Protein AF-A0AAU4RT03-F1 (afdb_monomer_lite)

Sequence (46 aa):
MGDNFTTRMFRESEDVYAAIERGEVTDVEAALLDAQVRASVADETA

Radius of gyration: 11.66 Å; chains: 1; bounding box: 20×14×34 Å

Secondary structure (DSSP, 8-state):
-PPPHHHHHHHHHHHHHHHHHTT--S-HHHHHHHHHHHHHS-----

Foldseek 3Di:
DFDDLVNQLVVQVVVLVVCVVVVVDPDSVVSSVVSNVRSVPRCPPD

Structure (mmCIF, N/CA/C/O backbone):
data_AF-A0AAU4RT03-F1
#
_entry.id   AF-A0AAU4RT03-F1
#
loop_
_atom_site.group_PDB
_atom_site.id
_atom_site.type_symbol
_atom_site.label_atom_id
_atom_site.label_alt_id
_atom_site.label_comp_id
_atom_site.label_asym_id
_atom_site.label_entity_id
_atom_site.label_seq_id
_atom_site.pdbx_PDB_ins_code
_atom_site.Cartn_x
_atom_site.Cartn_y
_atom_site.Cartn_z
_atom_site.occupancy
_atom_site.B_iso_or_equiv
_atom_site.auth_seq_id
_atom_site.auth_comp_id
_atom_site.auth_asym_id
_atom_site.auth_atom_id
_atom_site.pdbx_PDB_model_num
ATOM 1 N N . MET A 1 1 ? 8.864 5.682 -22.472 1.00 49.91 1 MET A N 1
ATOM 2 C CA . MET A 1 1 ? 9.815 5.167 -21.467 1.00 49.91 1 MET A CA 1
ATOM 3 C C . MET A 1 1 ? 8.946 4.459 -20.448 1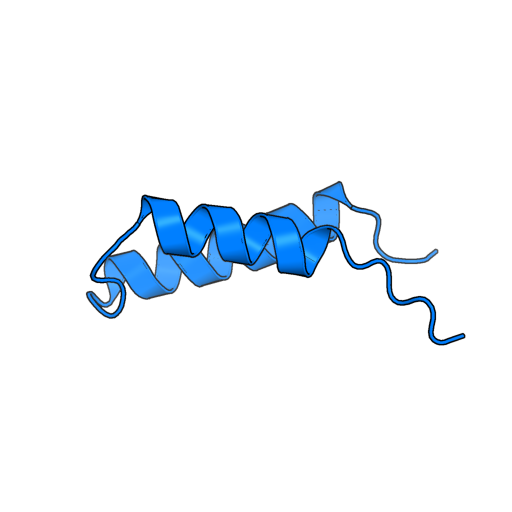.00 49.91 1 MET A C 1
ATOM 5 O O . MET A 1 1 ? 8.154 5.145 -19.819 1.00 49.91 1 MET A O 1
ATOM 9 N N . GLY A 1 2 ? 8.924 3.122 -20.448 1.00 61.25 2 GLY A N 1
ATOM 10 C CA . GLY A 1 2 ? 8.025 2.363 -19.570 1.00 61.25 2 GLY A CA 1
ATOM 11 C C . GLY A 1 2 ? 8.279 2.719 -18.106 1.00 61.25 2 GLY A C 1
ATOM 12 O O . GLY A 1 2 ? 9.424 3.017 -17.753 1.00 61.25 2 GLY A O 1
ATOM 13 N N . ASP A 1 3 ? 7.228 2.736 -17.282 1.00 75.12 3 ASP A N 1
ATOM 14 C CA . ASP A 1 3 ? 7.384 2.966 -15.844 1.00 75.12 3 ASP A CA 1
ATOM 15 C C . ASP A 1 3 ? 8.401 1.957 -15.296 1.00 75.12 3 ASP A C 1
ATOM 17 O O . ASP A 1 3 ? 8.331 0.758 -15.577 1.00 75.12 3 ASP A O 1
ATOM 21 N N . ASN A 1 4 ? 9.406 2.440 -14.569 1.00 86.00 4 ASN A N 1
ATOM 22 C CA . ASN A 1 4 ? 10.397 1.563 -13.957 1.00 86.00 4 ASN A CA 1
ATOM 23 C C . ASN A 1 4 ? 9.830 0.956 -12.661 1.00 86.00 4 ASN A C 1
ATOM 25 O O . ASN A 1 4 ? 8.836 1.435 -12.111 1.00 86.00 4 ASN A O 1
ATOM 29 N N . PHE A 1 5 ? 10.468 -0.108 -12.173 1.00 87.50 5 PHE A N 1
ATOM 30 C CA . PHE A 1 5 ? 10.058 -0.792 -10.945 1.00 87.50 5 PHE A CA 1
ATOM 31 C C . PHE A 1 5 ? 9.909 0.169 -9.757 1.00 87.50 5 PHE A C 1
ATOM 33 O O . PHE A 1 5 ? 8.906 0.117 -9.055 1.00 87.50 5 PHE A O 1
ATOM 40 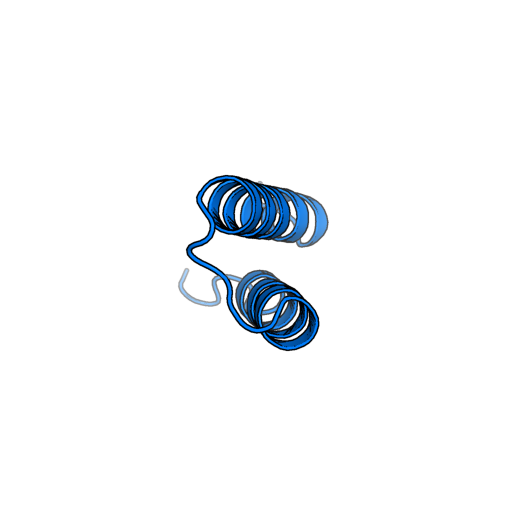N N . THR A 1 6 ? 10.857 1.091 -9.571 1.00 88.69 6 THR A N 1
ATOM 41 C CA . THR A 1 6 ? 10.834 2.065 -8.471 1.00 88.69 6 THR A CA 1
ATOM 42 C C . THR A 1 6 ? 9.591 2.951 -8.517 1.00 88.69 6 THR A C 1
ATOM 44 O O . THR A 1 6 ? 8.973 3.194 -7.485 1.00 88.69 6 THR A O 1
ATOM 47 N N . THR A 1 7 ? 9.185 3.404 -9.703 1.00 91.19 7 THR A N 1
ATOM 48 C CA . THR A 1 7 ? 7.972 4.212 -9.874 1.00 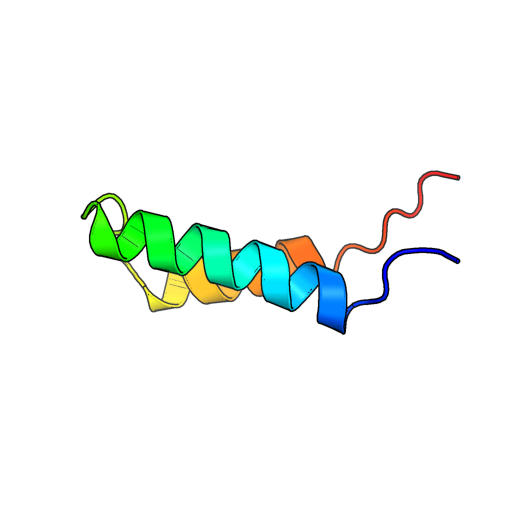91.19 7 THR A CA 1
ATOM 49 C C . THR A 1 7 ? 6.706 3.409 -9.578 1.00 91.19 7 THR A C 1
ATOM 51 O O . THR A 1 7 ? 5.802 3.940 -8.935 1.00 91.19 7 THR A O 1
ATOM 54 N N . ARG A 1 8 ? 6.641 2.133 -9.982 1.00 92.19 8 ARG A N 1
ATOM 55 C CA . ARG A 1 8 ? 5.516 1.251 -9.628 1.00 92.19 8 ARG A CA 1
ATOM 56 C C . ARG A 1 8 ? 5.452 0.990 -8.126 1.00 92.19 8 ARG A C 1
ATOM 58 O O . ARG A 1 8 ? 4.411 1.213 -7.526 1.00 92.19 8 AR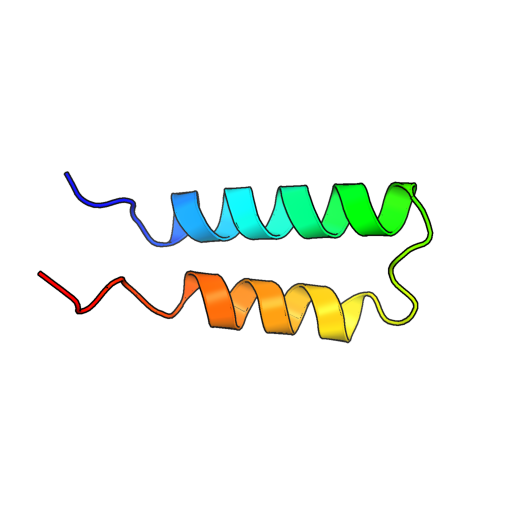G A O 1
ATOM 65 N N . MET A 1 9 ? 6.576 0.613 -7.514 1.00 93.38 9 MET A N 1
ATOM 66 C CA . MET A 1 9 ? 6.677 0.393 -6.066 1.00 93.38 9 MET A CA 1
ATOM 67 C C . MET A 1 9 ? 6.228 1.612 -5.272 1.00 93.38 9 MET A C 1
ATOM 69 O O . MET A 1 9 ? 5.532 1.469 -4.273 1.00 93.38 9 MET A O 1
ATOM 73 N N . PHE A 1 10 ? 6.627 2.807 -5.711 1.00 92.44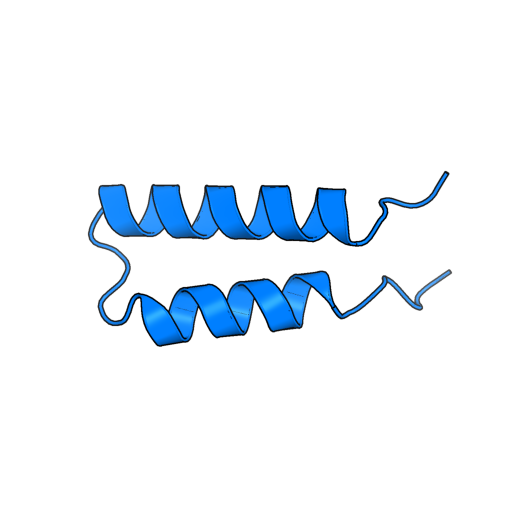 10 PHE A N 1
ATOM 74 C CA . PHE A 1 10 ? 6.226 4.044 -5.059 1.00 92.44 10 PHE A CA 1
ATOM 75 C C . PHE A 1 10 ? 4.701 4.204 -5.054 1.00 92.44 10 PHE A C 1
ATOM 77 O O . PHE A 1 10 ? 4.126 4.412 -3.992 1.00 92.44 10 PHE A O 1
ATOM 84 N N . ARG A 1 11 ? 4.036 4.032 -6.205 1.00 93.69 11 ARG A N 1
ATOM 85 C CA . ARG A 1 11 ? 2.568 4.143 -6.297 1.00 93.69 11 ARG A CA 1
ATOM 86 C C . ARG A 1 11 ? 1.851 3.088 -5.457 1.00 93.69 11 ARG A C 1
ATOM 88 O O . ARG A 1 11 ? 0.975 3.430 -4.678 1.00 93.69 11 ARG A O 1
ATOM 95 N N . GLU A 1 12 ? 2.285 1.836 -5.560 1.00 95.00 12 GLU A N 1
ATOM 96 C CA . GLU A 1 12 ? 1.714 0.738 -4.775 1.00 95.00 12 GLU A CA 1
ATOM 97 C C . GLU A 1 12 ? 1.877 0.961 -3.262 1.00 95.00 12 GLU A C 1
ATOM 99 O O . GLU A 1 12 ? 1.004 0.592 -2.480 1.00 95.00 12 GLU A O 1
ATOM 104 N N . SER A 1 13 ? 2.975 1.597 -2.836 1.00 93.31 13 SER A N 1
ATOM 105 C CA . SER A 1 13 ? 3.199 1.928 -1.423 1.00 93.31 13 SER A CA 1
ATOM 106 C C . SER A 1 13 ? 2.281 3.056 -0.948 1.00 93.31 13 SER A C 1
ATOM 108 O O . SER A 1 13 ? 1.715 2.950 0.136 1.00 93.31 13 SER A O 1
ATOM 110 N N . GLU A 1 14 ? 2.100 4.109 -1.754 1.00 95.38 14 GLU A N 1
ATOM 111 C CA . GLU A 1 14 ? 1.166 5.207 -1.454 1.00 95.38 14 GLU A CA 1
ATOM 112 C C . GLU A 1 14 ? -0.269 4.689 -1.277 1.00 95.38 14 GLU A C 1
ATOM 114 O O . GLU A 1 14 ? -0.948 5.064 -0.319 1.00 95.38 14 GLU A O 1
ATOM 119 N N . ASP A 1 15 ? -0.704 3.762 -2.135 1.00 95.38 15 ASP A N 1
ATOM 120 C CA . ASP A 1 15 ? -2.033 3.152 -2.042 1.00 95.38 15 ASP A CA 1
ATOM 121 C C . ASP A 1 15 ? -2.205 2.344 -0.744 1.00 95.38 15 ASP A C 1
ATOM 123 O O . ASP A 1 15 ? -3.243 2.437 -0.077 1.00 95.38 15 ASP A O 1
ATOM 127 N N . VAL A 1 16 ? -1.174 1.591 -0.338 1.00 95.81 16 VAL A N 1
ATOM 128 C CA . VAL A 1 16 ? -1.173 0.859 0.939 1.00 95.81 16 VAL A CA 1
ATOM 129 C C . VAL A 1 16 ? -1.210 1.821 2.126 1.00 95.81 16 VAL A C 1
ATOM 131 O O . VAL A 1 16 ? -2.004 1.610 3.043 1.00 95.81 16 VAL A O 1
ATOM 134 N N . TYR A 1 17 ? -0.423 2.900 2.120 1.00 95.50 17 TYR A N 1
ATOM 135 C CA . TYR A 1 17 ? -0.441 3.881 3.209 1.00 95.50 17 TYR A CA 1
ATOM 136 C C . TYR A 1 17 ? -1.798 4.573 3.337 1.00 95.50 17 TYR A C 1
ATOM 138 O O . TYR A 1 17 ? -2.337 4.653 4.441 1.00 95.50 17 TYR A O 1
ATOM 146 N N . ALA A 1 18 ? -2.411 4.969 2.223 1.00 96.94 18 ALA A N 1
ATOM 147 C CA . ALA A 1 18 ? -3.753 5.540 2.233 1.00 96.94 18 ALA A CA 1
ATOM 148 C C . ALA A 1 18 ? -4.806 4.550 2.767 1.00 96.94 18 ALA A C 1
ATOM 150 O O . ALA A 1 18 ? -5.782 4.953 3.402 1.00 96.94 18 ALA A O 1
ATOM 151 N N . ALA A 1 19 ? -4.650 3.248 2.512 1.00 95.69 19 ALA A N 1
ATOM 152 C CA . ALA A 1 19 ? -5.530 2.218 3.064 1.00 95.69 19 ALA A CA 1
ATOM 153 C C . ALA A 1 19 ? -5.302 2.002 4.576 1.00 95.69 19 ALA A C 1
ATOM 155 O O . ALA A 1 19 ? -6.265 1.798 5.319 1.00 95.69 19 ALA A O 1
ATOM 156 N N . ILE A 1 20 ? -4.057 2.111 5.056 1.00 94.50 20 ILE A N 1
ATOM 157 C CA . ILE A 1 20 ? -3.723 2.075 6.491 1.00 94.50 20 ILE A CA 1
ATOM 158 C C . ILE A 1 20 ? -4.352 3.264 7.220 1.00 94.50 20 ILE A C 1
ATOM 160 O O . ILE A 1 20 ? -5.008 3.074 8.242 1.00 94.50 20 ILE A O 1
ATOM 164 N N . GLU A 1 21 ? -4.210 4.478 6.684 1.00 96.19 21 GLU A N 1
ATOM 165 C CA . GLU A 1 21 ? -4.787 5.690 7.281 1.00 96.19 21 GLU A CA 1
ATOM 166 C C . GLU A 1 21 ? -6.317 5.630 7.370 1.00 96.19 21 GLU A C 1
ATOM 168 O O . GLU A 1 21 ? -6.909 6.118 8.334 1.00 96.19 21 GLU A O 1
ATOM 173 N N . ARG A 1 22 ? -6.964 4.980 6.397 1.00 97.00 22 ARG A N 1
ATOM 174 C CA . ARG A 1 22 ? -8.414 4.740 6.396 1.00 97.00 22 ARG A CA 1
ATOM 175 C C . ARG A 1 22 ? -8.853 3.585 7.303 1.00 97.00 22 ARG A C 1
ATOM 177 O O . ARG A 1 22 ? -10.053 3.390 7.483 1.00 97.00 22 ARG A O 1
ATOM 184 N N . GLY A 1 23 ? -7.918 2.830 7.882 1.00 95.88 23 GLY A N 1
ATOM 185 C CA . GLY A 1 23 ? -8.212 1.641 8.686 1.00 95.88 23 GLY A CA 1
ATOM 186 C C . GLY A 1 23 ? -8.748 0.461 7.867 1.00 95.88 23 GLY A C 1
ATOM 187 O O . GLY A 1 23 ? -9.397 -0.424 8.416 1.00 95.88 23 GLY A O 1
ATOM 188 N N . GLU A 1 24 ? -8.500 0.449 6.555 1.00 96.38 24 GLU A N 1
ATOM 189 C CA . GLU A 1 24 ? -8.934 -0.604 5.624 1.00 96.38 24 GLU A CA 1
ATOM 190 C C . GLU A 1 24 ? -7.963 -1.799 5.610 1.00 96.38 24 GLU A C 1
ATOM 192 O O . GLU A 1 24 ? -8.291 -2.870 5.098 1.00 96.38 24 GLU A O 1
ATOM 197 N N . VAL A 1 25 ? -6.775 -1.636 6.204 1.00 94.38 25 VAL A N 1
ATOM 198 C CA . VAL A 1 25 ? -5.735 -2.667 6.303 1.00 94.38 25 VAL A CA 1
ATOM 199 C C . VAL A 1 25 ? -5.730 -3.274 7.701 1.00 94.38 25 VAL A C 1
ATOM 201 O O . VAL A 1 25 ? -5.515 -2.587 8.696 1.00 94.38 25 VAL A O 1
ATOM 204 N N . THR A 1 26 ? -5.939 -4.586 7.766 1.00 92.44 26 THR A N 1
ATOM 205 C CA . THR A 1 26 ? -5.880 -5.374 9.010 1.00 92.44 26 THR A CA 1
ATOM 206 C C . THR A 1 26 ? -4.519 -6.033 9.229 1.00 92.44 26 THR A C 1
ATOM 208 O O . THR A 1 26 ? -4.137 -6.261 10.373 1.00 92.44 26 THR A O 1
ATOM 211 N N . ASP A 1 27 ? -3.775 -6.285 8.149 1.00 96.12 27 ASP A N 1
ATOM 212 C CA . ASP A 1 27 ? -2.418 -6.828 8.164 1.00 96.12 27 ASP A CA 1
ATOM 213 C C . ASP A 1 27 ? -1.519 -5.996 7.237 1.00 96.12 27 ASP A C 1
ATOM 215 O O . ASP A 1 27 ? -1.626 -6.045 6.008 1.00 96.12 27 ASP A O 1
ATOM 219 N N . VAL A 1 28 ? -0.658 -5.185 7.851 1.00 92.12 28 VAL A N 1
ATOM 220 C CA . VAL A 1 28 ? 0.220 -4.239 7.151 1.00 92.12 28 VAL A CA 1
ATOM 221 C C . VAL A 1 28 ? 1.342 -4.957 6.408 1.00 92.12 28 VAL A C 1
ATOM 223 O O . VAL A 1 28 ? 1.692 -4.560 5.297 1.00 92.12 28 VAL A O 1
ATOM 226 N N . GLU A 1 29 ? 1.900 -6.017 6.990 1.00 93.75 29 GLU A N 1
ATOM 227 C CA . GLU A 1 29 ? 3.018 -6.746 6.387 1.00 93.75 29 GLU A CA 1
ATOM 228 C C . GLU A 1 29 ? 2.554 -7.481 5.128 1.00 93.75 29 GLU A C 1
ATOM 230 O O . GLU A 1 29 ? 3.213 -7.406 4.088 1.00 93.75 29 GLU A O 1
ATOM 235 N N . ALA A 1 30 ? 1.374 -8.106 5.189 1.00 95.62 30 ALA A N 1
ATOM 236 C CA . ALA A 1 30 ? 0.756 -8.734 4.028 1.00 95.62 30 ALA A CA 1
ATOM 237 C C . ALA A 1 30 ? 0.452 -7.716 2.914 1.00 95.62 30 ALA A C 1
ATOM 239 O O . ALA A 1 30 ? 0.744 -7.980 1.747 1.00 95.62 30 ALA A O 1
ATOM 240 N N . ALA A 1 31 ? -0.083 -6.540 3.259 1.00 94.56 31 ALA A N 1
ATOM 241 C CA . ALA A 1 31 ? -0.410 -5.497 2.285 1.00 94.56 31 ALA A CA 1
ATOM 242 C C . ALA A 1 31 ? 0.833 -4.944 1.564 1.00 94.56 31 ALA A C 1
ATOM 244 O O . ALA A 1 31 ? 0.803 -4.734 0.349 1.00 94.56 31 ALA A O 1
ATOM 245 N N . LEU A 1 32 ? 1.938 -4.749 2.291 1.00 93.06 32 LEU A N 1
ATOM 246 C CA . LEU A 1 32 ? 3.209 -4.297 1.718 1.00 93.06 32 LEU A CA 1
ATOM 247 C C . LEU A 1 32 ? 3.859 -5.368 0.833 1.00 93.06 32 LEU A C 1
ATOM 249 O O . LEU A 1 32 ? 4.396 -5.044 -0.228 1.00 93.06 32 LEU A O 1
ATOM 253 N N . LEU A 1 33 ? 3.787 -6.642 1.231 1.00 94.81 33 LEU A N 1
ATOM 254 C CA . LEU A 1 33 ? 4.284 -7.746 0.410 1.00 94.81 33 LEU A 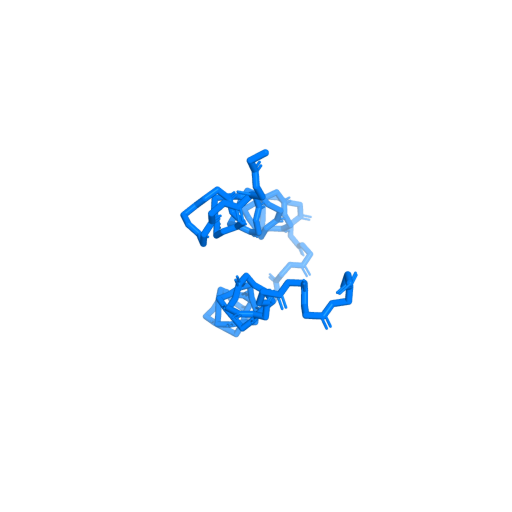CA 1
ATOM 255 C C . LEU A 1 33 ? 3.494 -7.860 -0.902 1.00 94.81 33 LEU A C 1
ATOM 257 O O . LEU A 1 33 ? 4.093 -8.027 -1.963 1.00 94.81 33 LEU A O 1
ATOM 261 N N . ASP A 1 34 ? 2.169 -7.715 -0.847 1.00 94.38 34 ASP A N 1
ATOM 262 C CA . ASP A 1 34 ? 1.314 -7.756 -2.035 1.00 94.38 34 ASP A CA 1
ATOM 263 C C . ASP A 1 34 ? 1.584 -6.567 -2.974 1.00 94.38 34 ASP A C 1
ATOM 265 O O . ASP A 1 34 ? 1.746 -6.749 -4.180 1.00 94.38 34 ASP A O 1
ATOM 269 N N . ALA A 1 35 ? 1.762 -5.359 -2.426 1.00 93.19 35 ALA A N 1
ATOM 270 C CA . ALA A 1 35 ? 2.216 -4.186 -3.181 1.00 93.19 35 ALA A CA 1
ATOM 271 C C . ALA A 1 35 ? 3.554 -4.430 -3.898 1.00 93.19 35 ALA A C 1
ATOM 273 O O . ALA A 1 35 ? 3.711 -4.087 -5.074 1.00 93.19 35 ALA A O 1
ATOM 274 N N . GLN A 1 36 ? 4.505 -5.081 -3.224 1.00 92.50 36 GLN A N 1
ATOM 275 C CA . GLN A 1 36 ? 5.779 -5.445 -3.834 1.00 92.50 36 GLN A CA 1
ATOM 276 C C . GLN A 1 36 ? 5.614 -6.452 -4.976 1.00 92.50 36 GLN A C 1
ATOM 278 O O . GLN A 1 36 ? 6.277 -6.318 -6.009 1.00 92.50 36 GLN A O 1
ATOM 283 N N . VAL A 1 37 ? 4.726 -7.438 -4.829 1.00 93.38 37 VAL A N 1
ATOM 284 C CA . VAL A 1 37 ? 4.409 -8.398 -5.895 1.00 93.38 37 VAL A CA 1
ATOM 285 C C . VAL A 1 37 ? 3.782 -7.682 -7.094 1.00 93.38 37 VAL A C 1
ATOM 287 O O . VAL A 1 37 ? 4.270 -7.859 -8.211 1.00 93.38 37 VAL A O 1
ATOM 290 N N . ARG A 1 38 ? 2.781 -6.815 -6.881 1.00 91.50 38 ARG A N 1
ATOM 291 C CA . ARG A 1 38 ? 2.121 -6.050 -7.957 1.00 91.50 38 ARG A CA 1
ATOM 292 C C . ARG A 1 38 ? 3.102 -5.175 -8.736 1.00 91.50 38 ARG A C 1
ATOM 294 O O . ARG A 1 38 ? 3.120 -5.212 -9.962 1.00 91.50 38 ARG A O 1
ATOM 301 N N . ALA A 1 39 ? 3.994 -4.467 -8.049 1.00 89.81 39 ALA A N 1
ATOM 302 C CA . ALA A 1 39 ? 5.014 -3.648 -8.703 1.00 89.81 39 ALA A CA 1
ATOM 303 C C . ALA A 1 39 ? 6.112 -4.461 -9.421 1.00 89.81 39 ALA A C 1
ATOM 305 O O . ALA A 1 39 ? 6.741 -3.950 -10.361 1.00 89.81 39 ALA A O 1
ATOM 306 N N . SER A 1 40 ? 6.349 -5.705 -8.985 1.00 88.50 40 SER A N 1
ATOM 307 C CA . SER A 1 40 ? 7.328 -6.628 -9.581 1.00 88.50 40 SER A CA 1
ATOM 308 C C . SER A 1 40 ? 6.858 -7.222 -10.905 1.00 88.50 40 SER A C 1
ATOM 310 O O . SER A 1 40 ? 7.697 -7.572 -11.736 1.00 88.50 40 SER A O 1
ATOM 312 N N . VAL A 1 41 ? 5.545 -7.296 -11.135 1.00 84.12 41 VAL A N 1
ATOM 313 C CA . VAL A 1 41 ? 4.995 -7.633 -12.448 1.00 84.12 41 VAL A CA 1
ATOM 314 C C . VAL A 1 41 ? 5.185 -6.412 -13.347 1.00 84.12 41 VAL A C 1
ATOM 316 O O . VAL A 1 41 ? 4.416 -5.453 -13.326 1.00 84.12 41 VAL A O 1
ATOM 319 N N . ALA A 1 42 ? 6.290 -6.400 -14.097 1.00 65.38 42 ALA A N 1
ATOM 320 C CA . ALA A 1 42 ? 6.407 -5.506 -15.236 1.00 65.38 42 ALA A CA 1
ATOM 321 C C . ALA A 1 42 ? 5.282 -5.859 -16.211 1.00 65.38 42 ALA A C 1
ATOM 323 O O . ALA A 1 42 ? 5.001 -7.035 -16.417 1.00 65.38 42 ALA A O 1
ATOM 324 N N . ASP A 1 43 ? 4.637 -4.843 -16.770 1.00 62.53 43 ASP A N 1
ATOM 325 C CA . ASP A 1 43 ? 3.590 -4.990 -17.776 1.00 62.53 43 ASP A CA 1
ATOM 326 C C . ASP A 1 43 ? 4.202 -5.673 -19.023 1.00 62.53 43 ASP A C 1
ATOM 328 O O . ASP A 1 43 ? 4.677 -5.013 -19.943 1.00 62.53 43 ASP A O 1
ATOM 332 N N . GLU A 1 44 ? 4.292 -7.009 -19.021 1.00 52.59 44 GLU A N 1
ATOM 333 C CA . GLU A 1 44 ? 4.752 -7.860 -20.134 1.00 52.59 44 GLU A CA 1
ATOM 334 C C . GLU A 1 44 ? 3.656 -8.014 -21.208 1.00 52.59 44 GLU A C 1
ATOM 336 O O . GLU A 1 44 ? 3.576 -9.012 -21.923 1.00 52.59 44 GLU A O 1
ATOM 341 N N . THR A 1 45 ? 2.807 -6.999 -21.340 1.00 48.31 45 THR A N 1
ATOM 342 C CA . THR A 1 45 ? 1.771 -6.884 -22.362 1.00 48.31 45 THR A CA 1
ATOM 343 C C . THR A 1 45 ? 2.028 -5.647 -23.222 1.00 48.31 45 THR A C 1
ATOM 345 O O . THR A 1 45 ? 1.332 -4.640 -23.121 1.00 48.31 45 THR A O 1
ATOM 348 N N . ALA A 1 46 ? 3.046 -5.726 -24.085 1.00 41.56 46 ALA A N 1
ATOM 349 C CA . ALA A 1 46 ? 3.232 -4.826 -25.226 1.00 41.56 46 ALA A CA 1
ATOM 350 C C . ALA A 1 46 ? 3.760 -5.591 -26.444 1.00 41.56 46 ALA A C 1
ATOM 352 O O . ALA A 1 46 ? 4.742 -6.350 -26.282 1.00 41.56 46 ALA A O 1
#

pLDDT: mean 86.93, std 14.6, range [41.56, 97.0]